Protein AF-A0A847A848-F1 (afdb_monomer)

Foldseek 3Di:
DVVVVVVPDPDDQPLAQPWDFDDDPPDTDIDGPALDWDWDDPVDPDIDIDHDFFDDDDPPDDPVVRVVRRCVSRVVVVVVVVVVVVVVVVVVVVD

Structure (mmCIF, N/CA/C/O backbone):
data_AF-A0A847A848-F1
#
_entry.id   AF-A0A847A848-F1
#
loop_
_atom_site.group_PDB
_atom_site.id
_atom_site.type_symbol
_atom_site.label_atom_id
_atom_site.label_alt_id
_atom_site.label_comp_id
_atom_site.label_asym_id
_atom_site.label_entity_id
_atom_site.label_seq_id
_atom_site.pdbx_PDB_ins_code
_atom_site.Cartn_x
_atom_site.Cartn_y
_atom_site.Cartn_z
_atom_site.occupancy
_atom_site.B_iso_or_equiv
_atom_site.auth_seq_id
_atom_site.auth_comp_id
_atom_site.auth_asym_id
_atom_site.auth_atom_id
_atom_site.pdbx_PDB_model_num
ATOM 1 N N . ALA A 1 1 ? 16.179 -0.608 -5.225 1.00 92.25 1 ALA A N 1
ATOM 2 C CA . ALA A 1 1 ? 14.728 -0.371 -5.406 1.00 92.25 1 ALA A CA 1
ATOM 3 C C . ALA A 1 1 ? 14.202 0.752 -4.506 1.00 92.25 1 ALA A C 1
ATOM 5 O O . ALA A 1 1 ? 13.799 1.774 -5.035 1.00 92.25 1 ALA A O 1
ATOM 6 N N . VAL A 1 2 ? 14.254 0.627 -3.172 1.00 95.19 2 VAL A N 1
ATOM 7 C CA . VAL A 1 2 ? 13.676 1.624 -2.235 1.00 95.19 2 VAL A CA 1
ATOM 8 C C . VAL A 1 2 ? 14.223 3.048 -2.422 1.00 95.19 2 VAL A C 1
ATOM 10 O O . VAL A 1 2 ? 13.459 3.997 -2.341 1.00 95.19 2 VAL A O 1
ATOM 13 N N . GLN A 1 3 ? 15.506 3.211 -2.758 1.00 96.50 3 GLN A N 1
ATOM 14 C CA . GLN A 1 3 ? 16.092 4.528 -3.060 1.00 96.50 3 GLN A CA 1
ATOM 15 C C . GLN A 1 3 ? 15.496 5.178 -4.322 1.00 96.50 3 GLN A C 1
ATOM 17 O O . GLN A 1 3 ? 15.265 6.381 -4.331 1.00 96.50 3 GLN A O 1
ATOM 22 N N . LEU A 1 4 ? 15.207 4.387 -5.366 1.00 96.81 4 LEU A N 1
ATOM 23 C CA . LEU A 1 4 ? 14.528 4.883 -6.570 1.00 96.81 4 LEU A CA 1
ATOM 24 C C . LEU A 1 4 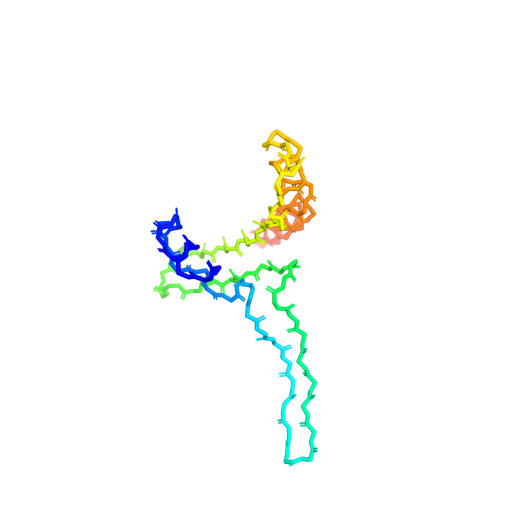? 13.106 5.324 -6.228 1.00 96.81 4 LEU A C 1
ATOM 26 O O . LEU A 1 4 ? 12.684 6.396 -6.635 1.00 96.81 4 LEU A O 1
ATOM 30 N N . LEU A 1 5 ? 12.395 4.524 -5.429 1.00 96.06 5 LEU A N 1
ATOM 31 C CA . LEU A 1 5 ? 11.048 4.856 -4.969 1.00 96.06 5 LEU A CA 1
ATOM 32 C C . LEU A 1 5 ? 11.047 6.148 -4.145 1.00 96.06 5 LEU A C 1
ATOM 34 O O . LEU A 1 5 ? 10.266 7.040 -4.434 1.00 96.06 5 LEU A O 1
ATOM 38 N N . ALA A 1 6 ? 11.978 6.295 -3.200 1.00 95.12 6 ALA A N 1
ATOM 39 C CA . ALA A 1 6 ? 12.116 7.508 -2.396 1.00 95.12 6 ALA A CA 1
ATOM 40 C C . ALA A 1 6 ? 12.463 8.761 -3.223 1.00 95.12 6 ALA A C 1
ATOM 42 O O . ALA A 1 6 ? 12.125 9.865 -2.815 1.00 95.12 6 ALA A O 1
ATOM 43 N N . HIS A 1 7 ? 13.144 8.604 -4.363 1.00 96.31 7 HIS A N 1
ATOM 44 C CA . HIS A 1 7 ? 13.432 9.710 -5.277 1.00 96.31 7 HIS A CA 1
ATOM 45 C C . HIS A 1 7 ? 12.237 10.067 -6.173 1.00 96.31 7 HIS A C 1
ATOM 47 O O . HIS A 1 7 ? 12.011 11.240 -6.453 1.00 96.31 7 HIS A O 1
ATOM 53 N N . LEU A 1 8 ? 11.492 9.061 -6.639 1.00 96.19 8 LEU A N 1
ATOM 54 C CA . LEU A 1 8 ? 10.376 9.235 -7.573 1.00 96.19 8 LEU A CA 1
ATOM 55 C C . LEU A 1 8 ? 9.063 9.623 -6.878 1.00 96.19 8 LEU A C 1
ATOM 57 O O . LEU A 1 8 ? 8.214 10.273 -7.484 1.00 96.19 8 LEU A O 1
ATOM 61 N N . GLU A 1 9 ? 8.868 9.217 -5.627 1.00 95.50 9 GLU A N 1
ATOM 62 C CA . GLU A 1 9 ? 7.648 9.487 -4.870 1.00 95.50 9 GLU A CA 1
ATOM 63 C C . GLU A 1 9 ? 7.768 10.803 -4.096 1.00 95.50 9 GLU A C 1
ATOM 65 O O . GLU A 1 9 ? 8.691 11.010 -3.315 1.00 95.50 9 GLU A O 1
ATOM 70 N N . GLY A 1 10 ? 6.801 11.704 -4.283 1.00 91.69 10 GLY A N 1
ATOM 71 C CA . GLY A 1 10 ?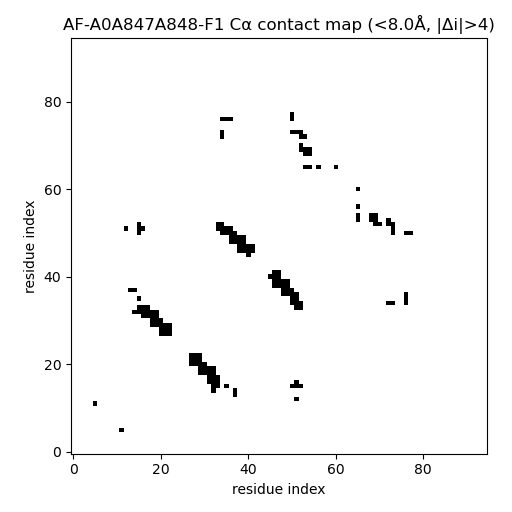 6.825 13.045 -3.686 1.00 91.69 10 GLY A CA 1
ATOM 72 C C . GLY A 1 10 ? 6.445 13.118 -2.201 1.00 91.69 10 GLY A C 1
ATOM 73 O O . GLY A 1 10 ? 6.349 14.217 -1.659 1.00 91.69 10 GLY A O 1
ATOM 74 N N . ALA A 1 11 ? 6.173 11.986 -1.546 1.00 91.25 11 ALA A N 1
ATOM 75 C CA . ALA A 1 11 ? 5.764 11.938 -0.145 1.00 91.25 11 ALA A CA 1
ATOM 76 C C . ALA A 1 11 ? 6.046 10.562 0.491 1.00 91.25 11 ALA A C 1
ATOM 78 O O . ALA A 1 11 ? 6.086 9.555 -0.218 1.00 91.25 11 ALA A O 1
ATOM 79 N N . PRO A 1 12 ? 6.172 10.480 1.831 1.00 92.38 12 PRO A N 1
ATOM 80 C CA . PRO A 1 12 ? 6.241 9.203 2.535 1.00 92.38 12 PRO A CA 1
ATOM 81 C C . PRO A 1 12 ? 4.990 8.345 2.300 1.00 92.38 12 PRO A C 1
ATOM 83 O O . PRO A 1 12 ? 3.867 8.846 2.349 1.00 92.38 12 PRO A O 1
ATOM 86 N N . ARG A 1 13 ? 5.174 7.029 2.145 1.00 94.56 13 ARG A N 1
ATOM 87 C CA . ARG A 1 13 ? 4.090 6.064 1.864 1.00 94.56 13 ARG A CA 1
ATOM 88 C C . ARG A 1 13 ? 3.091 5.844 3.008 1.00 94.56 13 ARG A C 1
ATOM 90 O O . ARG A 1 13 ? 2.052 5.226 2.789 1.00 94.56 13 ARG A O 1
ATOM 97 N N . GLY A 1 14 ? 3.390 6.313 4.220 1.00 93.06 14 GLY A N 1
ATOM 98 C CA . GLY A 1 14 ? 2.590 5.978 5.399 1.00 93.06 14 GLY A CA 1
ATOM 99 C C . GLY A 1 14 ? 2.657 4.484 5.708 1.00 93.06 14 GLY A C 1
ATOM 100 O O . GLY A 1 14 ? 3.740 3.902 5.674 1.00 93.06 14 GLY A O 1
ATOM 101 N N . LEU A 1 15 ? 1.510 3.865 5.987 1.00 95.19 15 LEU A N 1
ATOM 102 C CA . LEU A 1 15 ? 1.435 2.426 6.254 1.00 95.19 15 LEU A CA 1
ATOM 103 C C . LEU A 1 15 ? 1.577 1.568 4.986 1.00 95.19 15 LEU A C 1
ATOM 105 O O . LEU A 1 15 ? 1.840 0.371 5.090 1.00 95.19 15 LEU A O 1
ATOM 109 N N . TYR A 1 16 ? 1.408 2.142 3.791 1.00 96.94 16 TYR A N 1
ATOM 110 C CA . TYR A 1 16 ? 1.448 1.383 2.543 1.00 96.94 16 TYR A CA 1
ATOM 111 C C . TYR A 1 16 ? 2.820 0.744 2.295 1.00 96.94 16 TYR A C 1
ATOM 113 O O . TYR A 1 16 ? 3.857 1.403 2.362 1.00 96.94 16 TYR A O 1
ATOM 121 N N . SER A 1 17 ? 2.813 -0.544 1.939 1.00 95.75 17 SER A N 1
ATOM 122 C CA . SER A 1 17 ? 4.006 -1.375 1.732 1.00 95.75 17 SER A CA 1
ATOM 123 C C . SER A 1 17 ? 4.843 -1.616 3.002 1.00 95.75 17 SER A C 1
ATOM 125 O O . SER A 1 17 ? 5.980 -2.078 2.889 1.00 95.75 17 SER A O 1
ATOM 127 N N . GLY A 1 18 ? 4.294 -1.328 4.187 1.00 96.12 18 GLY A N 1
ATOM 128 C CA . GLY A 1 18 ? 4.837 -1.746 5.482 1.00 96.12 18 GLY A CA 1
ATOM 129 C C . GLY A 1 18 ? 4.354 -3.140 5.893 1.00 96.12 18 GLY A C 1
ATOM 130 O O . GLY A 1 18 ? 4.051 -3.981 5.044 1.00 96.12 18 GLY A O 1
ATOM 131 N N . CYS A 1 19 ? 4.240 -3.373 7.200 1.00 96.56 19 CYS A N 1
ATOM 132 C CA . CYS A 1 19 ? 3.643 -4.586 7.752 1.00 96.56 19 CYS A CA 1
ATOM 133 C C . CYS A 1 19 ? 2.721 -4.275 8.938 1.00 96.56 19 CYS A C 1
ATOM 135 O O . CYS A 1 19 ? 2.870 -3.243 9.594 1.00 96.56 19 CYS A O 1
ATOM 137 N N . PHE A 1 20 ? 1.756 -5.157 9.183 1.00 95.06 20 PHE A N 1
ATOM 138 C CA . PHE A 1 20 ? 0.798 -5.069 10.280 1.00 95.06 20 PHE A CA 1
ATOM 139 C C . PHE A 1 20 ? 0.487 -6.472 10.804 1.00 95.06 20 PHE A C 1
ATOM 141 O O . PHE A 1 20 ? 0.276 -7.391 10.013 1.00 95.06 20 PHE A O 1
ATOM 148 N N . GLY A 1 21 ? 0.445 -6.638 12.123 1.00 95.62 21 GLY A N 1
ATOM 149 C CA . GLY A 1 21 ? 0.141 -7.923 12.742 1.00 95.62 21 GLY A CA 1
ATOM 150 C C . GLY A 1 21 ? 0.542 -7.981 14.211 1.00 95.62 21 GLY A C 1
ATOM 151 O O . GLY A 1 21 ? 0.595 -6.948 14.881 1.00 95.62 21 GLY A O 1
ATOM 152 N N . ILE A 1 22 ? 0.794 -9.189 14.706 1.00 97.56 22 ILE A N 1
ATOM 153 C CA . ILE A 1 22 ? 1.041 -9.477 16.121 1.00 97.56 22 ILE A CA 1
ATOM 154 C C . ILE A 1 22 ? 2.472 -9.982 16.290 1.00 97.56 22 ILE A C 1
ATOM 156 O O . ILE A 1 22 ? 2.981 -10.749 15.474 1.00 97.56 22 ILE A O 1
ATOM 160 N N . ILE A 1 23 ? 3.112 -9.532 17.364 1.00 97.88 23 ILE A N 1
ATOM 161 C CA . ILE A 1 23 ? 4.409 -10.022 17.821 1.00 97.88 23 ILE A CA 1
ATOM 162 C C . ILE A 1 23 ? 4.261 -10.349 19.302 1.00 97.88 23 ILE A C 1
ATOM 164 O O . ILE A 1 23 ? 3.786 -9.513 20.075 1.00 97.88 23 ILE A O 1
ATOM 168 N N . ASP A 1 24 ? 4.691 -11.539 19.687 1.00 97.06 24 ASP A N 1
ATOM 169 C CA . ASP A 1 24 ? 4.833 -11.972 21.070 1.00 97.06 24 ASP A CA 1
ATOM 170 C C . ASP A 1 24 ? 6.271 -12.500 21.300 1.00 97.06 24 ASP A C 1
ATOM 172 O O . ASP A 1 24 ? 7.094 -12.451 20.380 1.00 97.06 24 ASP A O 1
ATOM 176 N N . PRO A 1 25 ? 6.650 -12.907 22.526 1.00 98.12 25 PRO A N 1
ATOM 177 C CA . PRO A 1 25 ? 8.012 -13.365 22.804 1.00 98.12 25 PRO A CA 1
ATOM 178 C C . PRO A 1 25 ? 8.471 -14.585 21.993 1.00 98.12 25 PRO A C 1
ATOM 180 O O . PRO A 1 25 ? 9.677 -14.759 21.821 1.00 98.12 25 PRO A O 1
ATOM 183 N N . ASP A 1 26 ? 7.543 -15.413 21.510 1.00 97.75 26 ASP A N 1
ATOM 184 C CA . ASP A 1 26 ? 7.838 -16.694 20.870 1.00 97.75 26 ASP A CA 1
ATOM 185 C C . ASP A 1 26 ? 7.595 -16.659 19.352 1.00 97.75 26 ASP A C 1
ATOM 187 O O . ASP A 1 26 ? 8.228 -17.418 18.610 1.00 97.75 26 ASP A O 1
ATOM 191 N N . GLN A 1 27 ? 6.686 -15.802 18.870 1.00 97.50 27 GLN A N 1
ATOM 192 C CA . GLN A 1 27 ? 6.244 -15.760 17.475 1.00 97.50 27 GLN A CA 1
ATOM 193 C C . GLN A 1 27 ? 5.939 -14.346 16.961 1.00 97.50 27 GLN A C 1
ATOM 195 O O . GLN A 1 27 ? 5.670 -13.400 17.701 1.00 97.50 27 GLN A O 1
ATOM 200 N N . ALA A 1 28 ? 5.951 -14.215 15.632 1.00 98.00 28 ALA A N 1
ATOM 201 C CA . ALA A 1 28 ? 5.495 -13.025 14.930 1.00 98.00 28 ALA A CA 1
ATOM 202 C C . ALA A 1 28 ? 4.677 -13.421 13.696 1.00 98.00 28 ALA A C 1
ATOM 204 O O . ALA A 1 28 ? 5.158 -14.161 12.836 1.00 98.00 28 ALA A O 1
ATOM 205 N N . GLU A 1 29 ? 3.469 -12.874 13.585 1.00 98.00 29 GLU A N 1
ATOM 206 C CA 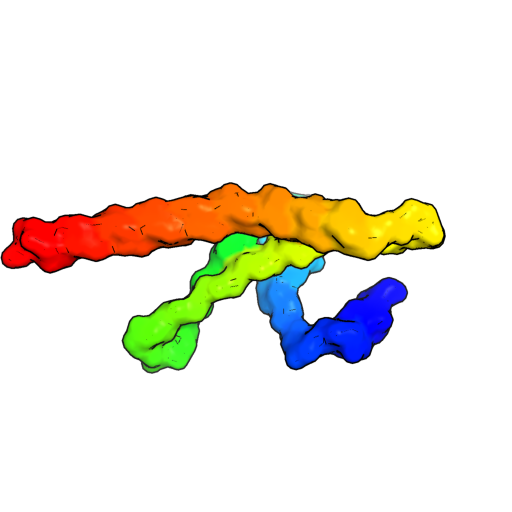. GLU A 1 29 ? 2.619 -12.989 12.403 1.00 98.00 29 GLU A CA 1
ATOM 207 C C . GLU A 1 29 ? 2.360 -11.590 11.852 1.00 98.00 29 GLU A C 1
ATOM 209 O O . GLU A 1 29 ? 1.647 -10.789 12.456 1.00 98.00 29 GLU A O 1
ATOM 214 N N . LEU A 1 30 ? 2.971 -11.282 10.706 1.00 97.81 30 LEU A N 1
ATOM 215 C CA . LEU A 1 30 ? 2.927 -9.963 10.085 1.00 97.81 30 LEU A CA 1
ATOM 216 C C . LEU A 1 30 ? 2.456 -10.080 8.636 1.00 97.81 30 LEU A C 1
ATOM 218 O O . LEU A 1 30 ? 3.094 -10.732 7.808 1.00 97.81 30 LEU A O 1
ATOM 222 N N . ALA A 1 31 ? 1.365 -9.394 8.313 1.00 96.62 31 ALA A N 1
ATOM 223 C CA . ALA A 1 31 ? 0.890 -9.229 6.950 1.00 96.62 31 ALA A CA 1
ATOM 224 C C . ALA A 1 31 ? 1.525 -7.991 6.312 1.00 96.62 31 ALA A C 1
ATOM 226 O O . ALA A 1 31 ? 1.746 -6.975 6.972 1.00 96.62 31 ALA A O 1
ATOM 227 N N . MET A 1 32 ? 1.779 -8.042 5.004 1.00 96.81 32 MET A N 1
ATOM 228 C CA . MET A 1 32 ? 2.174 -6.851 4.257 1.00 96.81 32 MET A CA 1
ATOM 229 C C . MET A 1 32 ? 1.003 -5.863 4.207 1.00 96.81 32 MET A C 1
ATOM 231 O O . MET A 1 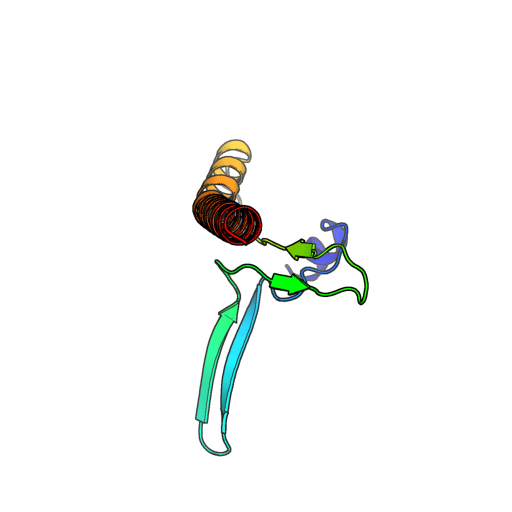32 ? -0.113 -6.227 3.834 1.00 96.81 32 MET A O 1
ATOM 235 N N . SER A 1 33 ? 1.263 -4.599 4.530 1.00 96.06 33 SER A N 1
ATOM 236 C CA . SER A 1 33 ? 0.254 -3.539 4.526 1.00 96.06 33 SER A CA 1
ATOM 237 C C . SER A 1 33 ? -0.037 -3.076 3.098 1.00 96.06 33 SER A C 1
ATOM 239 O O . SER A 1 33 ? 0.488 -2.075 2.605 1.00 96.06 33 SER A O 1
ATOM 241 N N . ILE A 1 34 ? -0.879 -3.839 2.411 1.00 96.62 34 ILE A N 1
ATOM 242 C CA . ILE A 1 34 ? -1.415 -3.550 1.081 1.00 96.62 34 ILE A CA 1
ATOM 243 C C . ILE A 1 34 ? -2.928 -3.745 1.100 1.00 96.62 34 ILE A C 1
ATOM 245 O O . ILE A 1 34 ? -3.466 -4.407 1.979 1.00 96.62 34 ILE A O 1
ATOM 249 N N . ARG A 1 35 ? -3.626 -3.179 0.110 1.00 95.75 35 ARG A N 1
ATOM 250 C CA . ARG A 1 35 ? -5.090 -3.298 -0.006 1.00 95.75 35 ARG A CA 1
ATOM 251 C C . ARG A 1 35 ? -5.851 -2.809 1.244 1.00 95.75 35 ARG A C 1
ATOM 253 O O . ARG A 1 35 ? -6.887 -3.361 1.592 1.00 95.75 35 ARG A O 1
ATOM 260 N N . GLY A 1 36 ? -5.348 -1.757 1.887 1.00 95.50 36 GLY A N 1
ATOM 261 C CA . GLY A 1 36 ? -5.957 -1.130 3.061 1.00 95.50 36 GLY A CA 1
ATOM 262 C C . GLY A 1 36 ? -6.164 0.372 2.878 1.00 95.50 36 GLY A C 1
ATOM 263 O O . GLY A 1 36 ? -5.636 0.973 1.940 1.00 95.50 36 GLY A O 1
ATOM 264 N N . ILE A 1 37 ? -6.934 0.963 3.790 1.00 96.12 37 ILE A N 1
ATOM 265 C CA . ILE A 1 37 ? -7.177 2.405 3.869 1.00 96.12 37 ILE A CA 1
ATOM 266 C C . ILE A 1 37 ? -6.591 2.891 5.192 1.00 96.12 37 ILE A C 1
ATOM 268 O O . ILE A 1 37 ? -7.015 2.448 6.256 1.00 96.12 37 ILE A O 1
ATOM 272 N N . GLU A 1 38 ? -5.618 3.794 5.131 1.00 94.75 38 GLU A N 1
ATOM 273 C CA . GLU A 1 38 ? -5.068 4.442 6.319 1.00 94.75 38 GLU A CA 1
ATOM 274 C C . GLU A 1 38 ? -5.890 5.699 6.620 1.00 94.75 38 GLU A C 1
ATOM 276 O O . GLU A 1 38 ? -5.870 6.664 5.856 1.00 94.75 38 GLU A O 1
ATOM 281 N N . LEU A 1 39 ? -6.627 5.684 7.732 1.00 92.31 39 LEU A N 1
ATOM 282 C CA . LEU A 1 39 ? -7.396 6.830 8.211 1.00 92.31 39 LEU A CA 1
ATOM 283 C C . LEU A 1 39 ? -6.547 7.622 9.206 1.00 92.31 39 L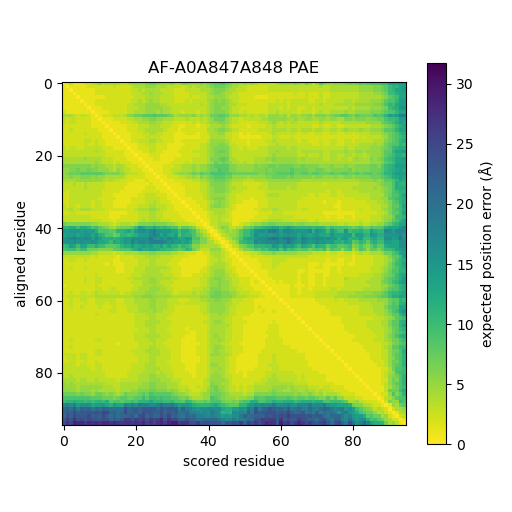EU A C 1
ATOM 285 O O . LEU A 1 39 ? -6.170 7.111 10.260 1.00 92.31 39 LEU A O 1
ATOM 289 N N . ARG A 1 40 ? -6.253 8.879 8.879 1.00 89.38 40 ARG A N 1
ATOM 290 C CA . ARG A 1 40 ? -5.525 9.806 9.745 1.00 89.38 40 ARG A CA 1
ATOM 291 C C . ARG A 1 40 ? -6.468 10.865 10.289 1.00 89.38 40 ARG A C 1
ATOM 293 O O . ARG A 1 40 ? -7.050 11.645 9.534 1.00 89.38 40 ARG A O 1
ATOM 300 N N . SER A 1 41 ? -6.540 10.934 11.614 1.00 83.38 41 SER A N 1
ATOM 301 C CA . SER A 1 41 ? -7.022 12.125 12.305 1.00 83.38 41 SER A CA 1
ATOM 302 C C . SER A 1 41 ? -5.858 13.097 12.450 1.00 83.38 41 SER A C 1
ATOM 304 O O . SER A 1 41 ? -4.837 12.765 13.050 1.00 83.38 41 SER A O 1
ATOM 306 N N . LEU A 1 42 ? -5.995 14.294 11.886 1.00 74.38 42 LEU A N 1
ATOM 307 C CA . LEU A 1 42 ? -4.979 15.345 11.982 1.00 74.38 42 LEU A CA 1
ATOM 308 C C . LEU A 1 42 ? -5.277 16.333 13.121 1.00 74.38 42 LEU A C 1
ATOM 310 O O . LEU A 1 42 ? -4.786 17.459 13.101 1.00 74.38 42 LEU A O 1
ATOM 314 N N . GLY A 1 43 ? -6.115 15.941 14.093 1.00 71.44 43 GLY A N 1
ATOM 315 C CA . GLY A 1 43 ? -6.593 16.841 15.152 1.00 71.44 43 GLY A CA 1
ATOM 316 C C . GLY A 1 43 ? -7.462 17.990 14.624 1.00 71.44 43 GLY A C 1
ATOM 317 O O . GLY A 1 43 ? -7.634 19.001 15.298 1.00 71.44 43 GLY A O 1
ATOM 318 N N . ARG A 1 44 ? -7.980 17.842 13.402 1.00 71.75 44 ARG A N 1
ATOM 319 C CA . ARG A 1 44 ? -8.834 18.788 12.682 1.00 71.75 44 ARG A CA 1
ATOM 320 C C . ARG A 1 44 ? -10.171 18.123 12.347 1.00 71.75 44 ARG A C 1
ATOM 322 O O . ARG A 1 44 ? -10.236 16.892 12.364 1.00 71.75 44 ARG A O 1
ATOM 329 N N . PRO A 1 45 ? -11.231 18.901 12.059 1.00 71.75 45 PRO A N 1
ATOM 330 C CA . PRO A 1 45 ? -12.517 18.331 11.665 1.00 71.75 45 PRO A CA 1
ATOM 331 C C . PRO A 1 45 ? -12.417 17.495 10.381 1.00 71.75 45 PRO A C 1
ATOM 333 O O . PRO A 1 45 ? -13.136 16.507 10.246 1.00 71.75 45 PRO A O 1
ATOM 336 N N . GLU A 1 46 ? -11.514 17.840 9.455 1.00 77.50 46 GLU A N 1
ATOM 337 C CA . GLU A 1 46 ? -11.249 17.010 8.286 1.00 77.50 46 GLU A CA 1
ATOM 338 C C . GLU A 1 46 ? -10.443 15.744 8.628 1.00 77.50 46 GLU A C 1
ATOM 340 O O . GLU A 1 46 ? -9.379 15.786 9.251 1.00 77.50 46 GLU A O 1
ATOM 345 N N . GLN A 1 47 ? -10.945 14.596 8.170 1.00 83.81 47 GLN A N 1
ATOM 346 C CA . GLN A 1 47 ? -10.237 13.319 8.219 1.00 83.81 47 GLN A CA 1
ATOM 347 C C . GLN A 1 47 ? -9.548 13.067 6.878 1.00 83.81 47 GLN A C 1
ATOM 349 O O . GLN A 1 47 ? -10.132 13.300 5.818 1.00 83.81 47 GLN A O 1
ATOM 354 N N . LEU A 1 48 ? -8.317 12.558 6.917 1.00 89.38 48 LEU A N 1
ATOM 355 C CA . LEU A 1 48 ? -7.573 12.179 5.719 1.00 89.38 48 LEU A CA 1
ATOM 356 C C . LEU A 1 48 ? -7.591 10.657 5.566 1.00 89.38 48 LEU A C 1
ATOM 358 O O . LEU A 1 48 ? -7.165 9.942 6.468 1.00 89.38 48 LEU A O 1
ATOM 362 N N . ALA A 1 49 ? -8.036 10.166 4.413 1.00 93.38 49 ALA A N 1
ATOM 363 C CA . ALA A 1 49 ? -7.942 8.757 4.046 1.00 93.38 49 ALA A CA 1
ATOM 364 C C . ALA A 1 49 ? -6.867 8.576 2.968 1.00 93.38 49 ALA A C 1
ATOM 366 O O . ALA A 1 49 ? -6.946 9.188 1.902 1.00 93.38 49 ALA A O 1
ATOM 367 N N . LEU A 1 50 ? -5.869 7.737 3.236 1.00 94.31 50 LEU A N 1
ATOM 368 C CA . LEU A 1 50 ? -4.790 7.415 2.306 1.00 94.31 50 LEU A CA 1
ATOM 369 C C . LEU A 1 50 ? -4.975 5.998 1.759 1.00 94.31 50 LEU A C 1
ATOM 371 O O . LEU A 1 50 ? -5.194 5.048 2.512 1.00 94.31 50 LEU A O 1
ATOM 375 N N . ILE A 1 51 ? -4.865 5.857 0.437 1.00 96.44 51 ILE A N 1
ATOM 376 C CA . ILE A 1 51 ? -4.940 4.574 -0.266 1.00 96.44 51 ILE A CA 1
ATOM 377 C C . ILE A 1 51 ? -3.691 4.432 -1.128 1.00 96.44 51 ILE A C 1
ATOM 379 O O . ILE A 1 51 ? -3.513 5.157 -2.105 1.00 96.44 51 ILE A O 1
ATOM 383 N N . GLY A 1 52 ? -2.836 3.478 -0.767 1.00 95.94 52 GLY A N 1
ATOM 384 C CA . GLY A 1 52 ? -1.676 3.101 -1.566 1.00 95.94 52 GLY A CA 1
ATOM 385 C C . GLY A 1 52 ? -1.994 1.946 -2.515 1.00 95.94 52 GLY A C 1
ATOM 386 O O . GLY A 1 52 ? -2.596 0.945 -2.120 1.00 95.94 52 GLY A O 1
ATOM 387 N N . ALA A 1 53 ? -1.568 2.074 -3.770 1.00 97.44 53 ALA A N 1
ATOM 388 C CA . ALA A 1 53 ? -1.627 1.014 -4.769 1.00 97.44 53 ALA A CA 1
ATOM 389 C C . ALA A 1 53 ? -0.440 1.131 -5.731 1.00 97.44 53 ALA A C 1
ATOM 391 O O . ALA A 1 53 ? 0.033 2.229 -6.016 1.00 97.44 53 ALA A O 1
ATOM 392 N N . GLY A 1 54 ? 0.024 -0.005 -6.246 1.00 96.62 54 GLY A N 1
ATOM 393 C CA . GLY A 1 54 ? 1.156 -0.090 -7.163 1.00 96.62 54 GLY A CA 1
ATOM 394 C C . GLY A 1 54 ? 1.386 -1.519 -7.651 1.00 96.62 54 GLY A C 1
ATOM 395 O O . GLY A 1 54 ? 0.627 -2.438 -7.317 1.00 96.62 54 GLY A O 1
ATOM 396 N N . GLY A 1 55 ? 2.441 -1.697 -8.436 1.00 96.06 55 GLY A N 1
ATOM 397 C CA . GLY A 1 55 ? 2.842 -2.961 -9.048 1.00 96.06 55 GLY A CA 1
ATOM 398 C C . GLY A 1 55 ? 4.360 -3.073 -9.141 1.00 96.06 55 GLY A C 1
ATOM 399 O O . GLY A 1 55 ? 5.084 -2.123 -8.834 1.00 96.06 55 GLY A O 1
ATOM 400 N N . GLY A 1 56 ? 4.836 -4.262 -9.498 1.00 96.56 56 GLY A N 1
ATOM 401 C CA . GLY A 1 56 ? 6.245 -4.472 -9.803 1.00 96.56 56 GLY A CA 1
ATOM 402 C C . GLY A 1 56 ? 6.519 -4.048 -11.239 1.00 96.56 56 GLY A C 1
ATOM 403 O O . GLY A 1 56 ? 5.786 -4.449 -12.128 1.00 96.56 56 GLY A O 1
ATOM 404 N N . ILE A 1 57 ? 7.576 -3.271 -11.459 1.00 97.50 57 ILE A N 1
ATOM 405 C CA . ILE A 1 57 ? 8.005 -2.878 -12.804 1.00 97.50 57 ILE A CA 1
ATOM 406 C C . ILE A 1 57 ? 9.173 -3.765 -13.225 1.00 97.50 57 ILE A C 1
ATOM 408 O O . ILE A 1 57 ? 10.156 -3.894 -12.490 1.00 97.50 57 ILE A O 1
ATOM 412 N N . THR A 1 58 ? 9.066 -4.362 -14.407 1.00 97.56 58 THR A N 1
ATOM 413 C CA . THR A 1 58 ? 10.115 -5.174 -15.036 1.00 97.56 58 THR A CA 1
ATOM 414 C C . THR A 1 58 ? 10.529 -4.567 -16.376 1.00 97.56 58 THR A C 1
ATOM 416 O O . THR A 1 58 ? 9.961 -3.566 -16.807 1.00 97.56 58 THR A O 1
ATOM 419 N N . ALA A 1 59 ? 11.539 -5.143 -17.034 1.00 98.06 59 ALA A N 1
ATOM 420 C CA . ALA A 1 59 ? 12.038 -4.631 -18.314 1.00 98.06 59 ALA A CA 1
ATOM 421 C C . ALA A 1 59 ? 1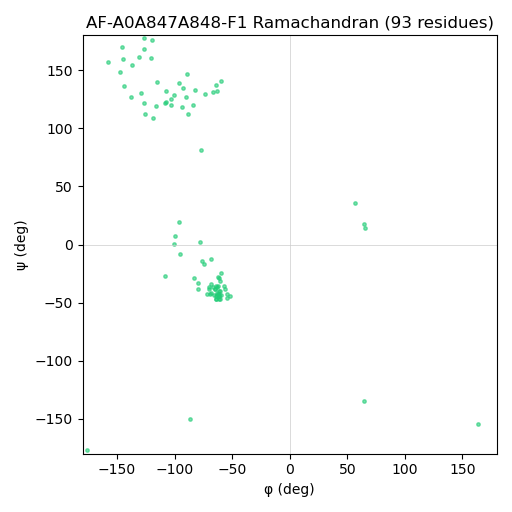0.978 -4.649 -19.432 1.00 98.06 59 ALA A C 1
ATOM 423 O O . ALA A 1 59 ? 11.007 -3.786 -20.303 1.00 98.06 59 ALA A O 1
ATOM 424 N N . ASP A 1 60 ? 10.030 -5.586 -19.358 1.00 98.38 60 ASP A N 1
ATOM 425 C CA . ASP A 1 60 ? 8.974 -5.773 -20.357 1.00 98.38 60 ASP A CA 1
ATOM 426 C C . ASP A 1 60 ? 7.636 -5.139 -19.931 1.00 98.38 60 ASP A C 1
ATOM 428 O O . ASP A 1 60 ? 6.610 -5.335 -20.586 1.00 98.38 60 ASP A O 1
ATOM 432 N N . SER A 1 61 ? 7.617 -4.394 -18.819 1.00 98.25 61 SER A N 1
ATOM 433 C CA . SER A 1 61 ? 6.407 -3.718 -18.345 1.00 98.25 61 SER A CA 1
ATOM 434 C C . SER A 1 61 ? 5.940 -2.655 -19.344 1.00 98.25 61 SER A C 1
ATOM 436 O O . SER A 1 61 ? 6.724 -1.853 -19.851 1.00 98.25 61 SER A O 1
ATOM 438 N N . VAL A 1 62 ? 4.626 -2.603 -19.567 1.00 98.62 62 VAL A N 1
ATOM 439 C CA . VAL A 1 62 ? 3.963 -1.601 -20.414 1.00 98.62 62 VAL A CA 1
ATOM 440 C C . VAL A 1 62 ? 3.302 -0.561 -19.515 1.00 98.62 62 VAL A C 1
ATOM 442 O O . VAL A 1 62 ? 2.431 -0.903 -18.717 1.00 98.62 62 VAL A O 1
ATOM 445 N N . ALA A 1 63 ? 3.698 0.708 -19.639 1.00 98.25 63 ALA A N 1
ATOM 446 C CA . ALA A 1 63 ? 3.302 1.773 -18.714 1.00 98.25 63 ALA A CA 1
ATOM 447 C C . ALA A 1 63 ? 1.777 1.899 -18.540 1.00 98.25 63 ALA A C 1
ATOM 449 O O . ALA A 1 63 ? 1.284 2.023 -17.417 1.00 98.25 63 ALA A O 1
ATOM 450 N N . GLU A 1 64 ? 1.019 1.815 -19.632 1.00 98.50 64 GLU A N 1
ATOM 451 C CA . GLU A 1 64 ? -0.441 1.901 -19.618 1.00 98.50 64 GLU A CA 1
ATOM 452 C C . GLU A 1 64 ? -1.079 0.707 -18.895 1.00 98.50 64 GLU A C 1
ATOM 454 O O . GLU A 1 64 ? -2.064 0.874 -18.173 1.00 98.50 64 GLU A O 1
ATOM 459 N N . ALA A 1 65 ? -0.503 -0.490 -19.047 1.00 98.56 65 ALA A N 1
ATOM 460 C CA . ALA A 1 65 ? -0.983 -1.697 -18.379 1.00 98.56 65 ALA A CA 1
ATOM 461 C C . ALA A 1 65 ? -0.736 -1.633 -16.863 1.00 98.56 65 ALA A C 1
ATOM 463 O O . ALA A 1 65 ? -1.634 -1.937 -16.080 1.00 98.56 65 ALA A O 1
ATOM 464 N N . GLU A 1 66 ? 0.440 -1.161 -16.444 1.00 98.56 66 GLU A N 1
ATOM 465 C CA . GLU A 1 66 ? 0.793 -0.994 -15.028 1.00 98.56 66 GLU A CA 1
ATOM 466 C C . GLU A 1 66 ? -0.083 0.063 -14.340 1.00 98.56 66 GLU A C 1
ATOM 468 O O . GLU A 1 66 ? -0.518 -0.109 -13.195 1.00 98.56 66 GLU A O 1
ATOM 473 N N . LEU A 1 67 ? -0.403 1.153 -15.048 1.00 98.38 67 LEU A N 1
ATOM 474 C CA . LEU A 1 67 ? -1.328 2.170 -14.555 1.00 98.38 67 LEU A CA 1
ATOM 475 C C . LEU A 1 67 ? -2.741 1.596 -14.374 1.00 98.38 67 LEU A C 1
ATOM 477 O O . LEU A 1 67 ? -3.343 1.770 -13.310 1.00 98.38 67 LEU A O 1
ATOM 481 N N . ALA A 1 68 ? -3.241 0.868 -15.377 1.00 98.50 68 ALA A N 1
ATOM 482 C CA . ALA A 1 68 ? -4.541 0.208 -15.307 1.00 98.50 68 ALA A CA 1
ATOM 483 C C . ALA A 1 68 ? -4.598 -0.822 -14.166 1.00 98.50 68 ALA A C 1
ATOM 485 O O . ALA A 1 68 ? -5.595 -0.897 -13.445 1.00 98.50 68 ALA A O 1
ATOM 486 N N . GLU A 1 69 ? -3.520 -1.579 -13.946 1.00 98.56 69 GLU A N 1
ATOM 487 C CA . GLU A 1 69 ? -3.413 -2.511 -12.826 1.00 98.56 69 GLU A CA 1
ATOM 488 C C . GLU A 1 69 ? -3.440 -1.782 -11.475 1.00 98.56 69 GLU A C 1
ATOM 490 O O . GLU A 1 69 ? -4.190 -2.175 -10.574 1.00 98.56 69 GLU A O 1
ATOM 495 N N . LYS A 1 70 ? -2.669 -0.698 -11.314 1.00 98.06 70 LYS A N 1
ATOM 496 C CA . LYS A 1 70 ? -2.688 0.131 -10.098 1.00 98.06 70 LYS A CA 1
ATOM 497 C C . LYS A 1 70 ? -4.106 0.615 -9.784 1.00 98.06 70 LYS A C 1
ATOM 499 O O . LYS A 1 70 ? -4.547 0.522 -8.634 1.00 98.06 70 LYS A O 1
ATOM 504 N N . ASP A 1 71 ? -4.831 1.107 -10.784 1.00 98.31 71 ASP A N 1
ATOM 505 C CA . ASP A 1 71 ? -6.202 1.600 -10.616 1.00 98.31 71 ASP A CA 1
ATOM 506 C C . ASP A 1 71 ? -7.182 0.466 -10.301 1.00 98.31 71 ASP A C 1
ATOM 508 O O . ASP A 1 71 ? -8.000 0.586 -9.383 1.00 98.31 71 ASP A O 1
ATOM 512 N N . LEU A 1 72 ? -7.046 -0.682 -10.973 1.00 98.44 72 LEU A N 1
ATOM 513 C CA . LEU A 1 72 ? -7.799 -1.895 -10.658 1.00 98.44 72 LEU A CA 1
ATOM 514 C C . LEU A 1 72 ? -7.588 -2.319 -9.199 1.00 98.44 72 LEU A C 1
ATOM 516 O O . LEU A 1 72 ? -8.536 -2.747 -8.534 1.00 98.44 72 LEU A O 1
ATOM 520 N N . LYS A 1 73 ? -6.365 -2.171 -8.678 1.00 98.38 73 LYS A N 1
ATOM 521 C CA . LYS A 1 73 ? -6.033 -2.498 -7.290 1.00 98.38 73 LYS A CA 1
ATOM 522 C C . LYS A 1 73 ? -6.665 -1.531 -6.280 1.00 98.38 73 LYS A C 1
ATOM 524 O O . LYS A 1 73 ? -7.106 -1.981 -5.219 1.00 98.38 73 LYS A O 1
ATOM 529 N N . ALA A 1 74 ? -6.726 -0.239 -6.603 1.00 98.31 74 ALA A N 1
ATOM 530 C CA . ALA A 1 74 ? -7.265 0.806 -5.727 1.00 98.31 74 ALA A CA 1
ATOM 531 C C . ALA A 1 74 ? -8.803 0.873 -5.723 1.00 98.31 74 ALA A C 1
ATOM 533 O O . ALA A 1 74 ? -9.412 1.179 -4.696 1.00 98.31 74 ALA A O 1
ATOM 534 N N . ARG A 1 75 ? -9.444 0.568 -6.858 1.00 98.44 75 ARG A N 1
ATOM 535 C CA . ARG A 1 75 ? -10.887 0.757 -7.074 1.00 98.44 75 ARG A CA 1
ATOM 536 C C . ARG A 1 75 ? -11.794 0.137 -5.996 1.00 98.44 75 ARG A C 1
ATOM 538 O O . ARG A 1 75 ? -12.706 0.839 -5.561 1.00 98.44 75 ARG A O 1
ATOM 545 N N . PRO A 1 76 ? -11.582 -1.105 -5.514 1.00 98.38 76 PRO A N 1
ATOM 546 C CA . PRO A 1 76 ? -12.432 -1.677 -4.467 1.00 98.38 76 PRO A CA 1
ATOM 547 C C . PRO A 1 76 ? -12.378 -0.893 -3.150 1.00 98.38 76 PRO A C 1
ATOM 549 O O . PRO A 1 76 ? -13.398 -0.744 -2.484 1.00 98.38 76 PRO A O 1
ATOM 552 N N . LEU A 1 77 ? -11.211 -0.345 -2.797 1.00 98.19 77 LEU A N 1
ATOM 553 C CA . LEU A 1 77 ? -11.028 0.437 -1.572 1.00 98.19 77 LEU A CA 1
ATOM 554 C C . LEU A 1 77 ? -11.708 1.798 -1.671 1.00 98.19 77 LEU A C 1
ATOM 556 O O . LEU A 1 77 ? -12.386 2.221 -0.740 1.00 98.19 77 LEU A O 1
ATOM 560 N N . LEU A 1 78 ? -11.578 2.457 -2.825 1.00 97.94 78 LEU A N 1
ATOM 561 C CA . LEU A 1 78 ? -12.288 3.705 -3.104 1.00 97.94 78 LEU A CA 1
ATOM 562 C C . LEU A 1 78 ? -13.807 3.502 -3.034 1.00 97.94 78 LEU A C 1
ATOM 564 O O . LEU A 1 78 ? -14.507 4.305 -2.420 1.00 97.94 78 LEU A O 1
ATOM 568 N N . ALA A 1 79 ? -14.316 2.407 -3.605 1.00 98.00 79 ALA A N 1
ATOM 569 C CA . ALA A 1 79 ? -15.734 2.066 -3.541 1.00 98.00 79 ALA A CA 1
ATOM 570 C C . ALA A 1 79 ? -16.204 1.796 -2.100 1.00 98.00 79 ALA A C 1
ATOM 572 O O . ALA A 1 79 ? -17.256 2.299 -1.699 1.00 98.00 79 ALA A O 1
ATOM 573 N N . ALA A 1 80 ? -15.419 1.053 -1.311 1.00 97.56 80 ALA A N 1
ATOM 574 C CA . ALA A 1 80 ? -15.707 0.797 0.100 1.00 97.56 80 ALA A CA 1
ATOM 575 C C . ALA A 1 80 ? -15.731 2.094 0.925 1.00 97.56 80 ALA A C 1
ATOM 577 O O . ALA A 1 80 ? -16.668 2.314 1.692 1.00 97.56 80 ALA A O 1
ATOM 578 N N . LEU A 1 81 ? -14.761 2.992 0.712 1.00 95.81 81 LEU A N 1
ATOM 579 C CA . LEU A 1 81 ? -14.714 4.294 1.378 1.00 95.81 81 LEU A CA 1
ATOM 580 C C . LEU A 1 81 ? -15.947 5.140 1.046 1.00 95.81 81 LEU A C 1
ATOM 582 O O . LEU A 1 81 ? -16.592 5.680 1.938 1.00 95.81 81 LEU A O 1
ATOM 586 N N . GLN A 1 82 ? -16.319 5.215 -0.233 1.00 96.06 82 GLN A N 1
ATOM 587 C CA . GLN A 1 82 ? -17.515 5.938 -0.664 1.00 96.06 82 GLN A CA 1
ATOM 588 C C . GLN A 1 82 ? -18.798 5.361 -0.052 1.00 96.06 82 GLN A C 1
ATOM 590 O O . GLN A 1 82 ? -19.692 6.117 0.322 1.00 96.06 82 GLN A O 1
ATOM 595 N N . ALA A 1 83 ? -18.909 4.034 0.046 1.00 96.50 83 ALA A N 1
ATOM 596 C CA . ALA A 1 83 ? -20.053 3.390 0.682 1.00 96.50 83 ALA A CA 1
ATOM 597 C C . ALA A 1 83 ? -20.131 3.724 2.180 1.00 96.50 83 ALA A C 1
ATOM 599 O O . ALA A 1 83 ? -21.204 4.091 2.657 1.00 96.50 83 ALA A O 1
ATOM 600 N N . ALA A 1 84 ? -19.000 3.675 2.890 1.00 92.50 84 ALA A N 1
ATOM 601 C CA . ALA A 1 84 ? -18.921 4.036 4.304 1.00 92.50 84 ALA A CA 1
ATOM 602 C C . ALA A 1 84 ? -19.301 5.507 4.551 1.00 92.50 84 ALA A C 1
ATOM 604 O O . ALA A 1 84 ? -20.080 5.798 5.458 1.00 92.50 84 ALA A O 1
ATOM 605 N N . LEU A 1 85 ? -18.826 6.429 3.705 1.00 90.81 85 LEU A N 1
ATOM 606 C CA . LEU A 1 85 ? -19.170 7.852 3.795 1.00 90.81 85 LEU A CA 1
ATOM 607 C C . LEU A 1 85 ? -20.671 8.100 3.587 1.00 90.81 85 LEU A C 1
ATOM 609 O O . LEU A 1 85 ? -21.272 8.857 4.346 1.00 90.81 85 LEU A O 1
ATOM 613 N N . ARG A 1 86 ? -21.299 7.432 2.608 1.00 93.81 86 ARG A N 1
ATOM 614 C CA . ARG A 1 86 ? -22.754 7.532 2.391 1.00 93.81 86 ARG A CA 1
ATOM 615 C C . ARG A 1 86 ? -23.552 7.002 3.580 1.00 93.81 86 ARG A C 1
ATOM 617 O O . ARG A 1 86 ? -24.535 7.623 3.970 1.00 93.81 86 ARG A O 1
ATOM 624 N N . ALA A 1 87 ? -23.129 5.877 4.158 1.00 91.75 87 ALA A N 1
ATOM 625 C CA . ALA A 1 87 ? -23.780 5.310 5.336 1.00 91.75 87 ALA A CA 1
ATOM 626 C C . ALA A 1 87 ? -23.720 6.277 6.531 1.00 91.75 87 ALA A C 1
ATOM 628 O O . ALA A 1 87 ? -24.740 6.514 7.168 1.00 91.75 87 ALA A O 1
ATOM 629 N N . ALA A 1 88 ? -22.564 6.903 6.776 1.00 85.00 88 ALA A N 1
ATOM 630 C CA . ALA A 1 88 ? -22.405 7.885 7.850 1.00 85.00 88 ALA A CA 1
ATOM 631 C C . ALA A 1 88 ? -23.289 9.135 7.661 1.00 85.00 88 ALA A C 1
ATOM 633 O O . ALA A 1 88 ? -23.816 9.672 8.632 1.00 85.00 88 ALA A O 1
ATOM 634 N N . GLN A 1 89 ? -23.481 9.588 6.418 1.00 82.50 89 GLN A N 1
ATOM 635 C CA . GLN A 1 89 ? -24.347 10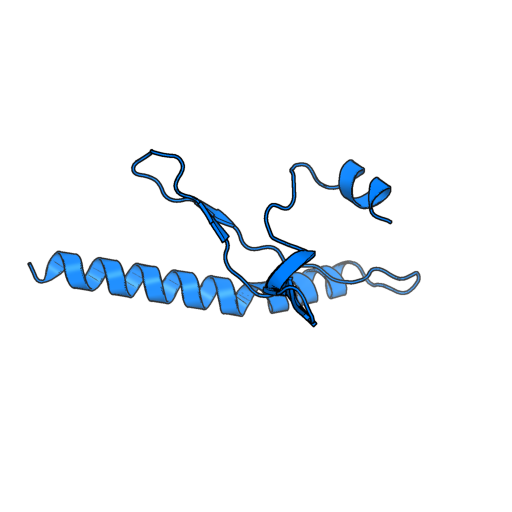.730 6.100 1.00 82.50 89 GLN A CA 1
ATOM 636 C C . GLN A 1 89 ? -25.838 10.426 6.291 1.00 82.50 89 GLN A C 1
ATOM 638 O O . GLN A 1 89 ? -26.572 11.296 6.750 1.00 82.50 89 GLN A O 1
ATOM 643 N N . GLY A 1 90 ? -26.279 9.204 5.971 1.00 74.31 90 GLY A N 1
ATOM 644 C CA . GLY A 1 90 ? -27.667 8.779 6.174 1.00 74.31 90 GLY A CA 1
ATOM 645 C C . GLY A 1 90 ? -28.074 8.741 7.649 1.00 74.31 90 GLY A C 1
ATOM 646 O O . GLY A 1 90 ? -29.192 9.121 7.974 1.00 74.31 90 GLY A O 1
ATOM 647 N N . THR A 1 91 ? -27.156 8.361 8.543 1.00 68.19 91 THR A N 1
ATOM 648 C CA . THR A 1 91 ? -27.407 8.321 9.995 1.00 68.19 91 THR A CA 1
ATOM 649 C C . THR A 1 91 ? -27.584 9.717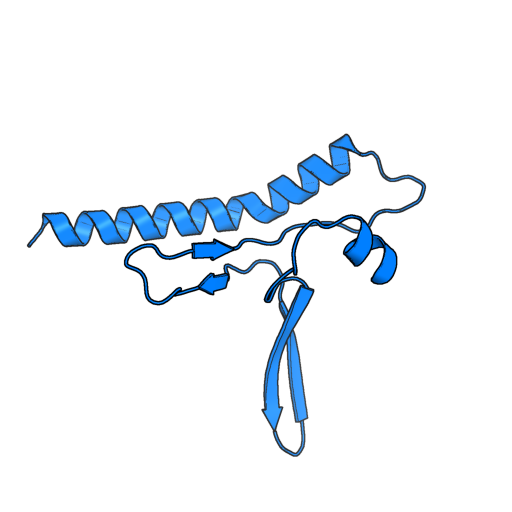 10.607 1.00 68.19 91 THR A C 1
ATOM 651 O O . THR A 1 91 ? -28.404 9.885 11.500 1.00 68.19 91 THR A O 1
ATOM 654 N N . MET A 1 92 ? -26.875 10.736 10.104 1.00 61.09 92 MET A N 1
ATOM 655 C CA . MET A 1 92 ? -26.985 12.123 10.599 1.00 61.09 92 MET A CA 1
ATOM 656 C C . MET A 1 92 ? -28.253 12.860 10.140 1.00 61.09 92 MET A C 1
ATOM 658 O O . MET A 1 92 ? -28.535 13.935 10.652 1.00 61.09 92 MET A O 1
ATOM 662 N N . GLN A 1 93 ? -28.986 12.345 9.148 1.00 55.34 93 GLN A N 1
ATOM 663 C CA . GLN A 1 93 ? -30.226 12.968 8.652 1.00 55.34 93 GLN A CA 1
ATOM 664 C C . GLN A 1 93 ? -31.494 12.391 9.301 1.00 55.34 93 GLN A C 1
ATOM 666 O O . GLN A 1 93 ? -32.587 12.896 9.055 1.00 55.34 93 GLN A O 1
ATOM 671 N N . SER A 1 94 ? -31.356 11.320 10.088 1.00 55.75 94 SER A N 1
ATOM 672 C CA . SER A 1 94 ? -32.448 10.660 10.817 1.00 55.75 94 SER A CA 1
ATOM 673 C C . SER A 1 94 ? -32.531 11.033 12.303 1.00 55.75 94 SER A C 1
ATOM 675 O O . SER A 1 94 ? -33.404 10.511 12.995 1.00 55.75 94 SER A O 1
ATOM 677 N N . GLU A 1 95 ? -31.641 11.905 12.779 1.00 45.69 95 GLU A N 1
ATOM 678 C CA . GLU A 1 95 ? -31.681 12.553 14.101 1.00 45.69 95 GLU A CA 1
ATOM 679 C C . GLU A 1 95 ? -32.076 14.028 13.950 1.00 45.69 95 GLU A C 1
ATOM 681 O O 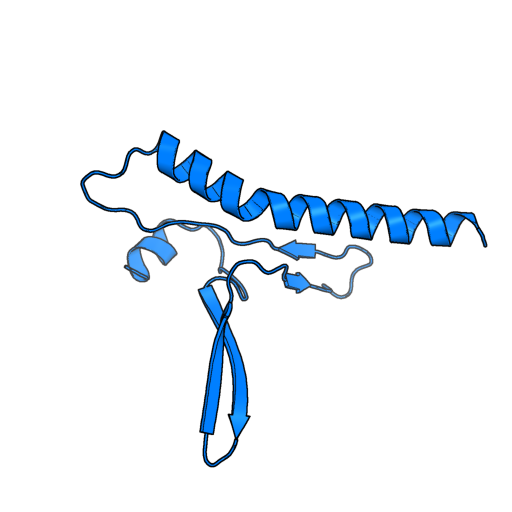. GLU A 1 95 ? -32.839 14.518 14.815 1.00 45.69 95 GLU A O 1
#

Radius of gyration: 17.3 Å; Cα contacts (8 Å, |Δi|>4): 85; chains: 1; bounding box: 48×36×43 Å

Secondary structure (DSSP, 8-state):
-HHHHHHH-SS--TTTTSEEEEE-SS-EEEEE--S--EEEE-SSSSEEEE--------TT--HHHHHHHHHHHHHHHHHHHHHHHHHHHHHHT--

Mean predicted aligned error: 4.9 Å

Sequence (95 aa):
AVQLLAHLEGAPRGLYSGCFGIIDPDQAELAMSIRGIELRSLGRPEQLALIGAGGGITADSVAEAELAEKDLKARPLLAALQAALRAAQGTMQSE

pLDDT: mean 92.18, std 10.51, range [45.69, 98.62]

Solvent-accessible surface area (backbone atoms only — not comparable to full-atom values): 6087 Å² total; per-residue (Å²): 109,69,68,58,48,64,72,74,44,97,64,85,67,73,64,42,80,42,69,51,73,54,75,58,100,89,52,73,52,69,44,70,29,59,86,57,76,51,77,42,79,74,91,52,95,66,70,48,77,46,76,59,62,70,79,89,84,57,96,84,61,51,72,71,58,53,51,52,50,22,49,63,62,37,46,64,57,55,50,50,50,55,52,53,54,53,54,59,54,56,61,68,74,77,113